Protein AF-A0A7C9M1C8-F1 (afdb_monomer_lite)

InterPro domains:
  IPR046225 Protein of unknown function DUF6258 [PF19772] (1-132)

Sequence (132 aa):
MNPIEFLKTVYVGDRGCKSVLIDGWNAEVKVQVTCISRVRSASWDYYSAEDLQDGFIVFTGVQSITLSPSGVIPNDSINEVRAESISDDQFLIVMSVDAVDAAGARTEVEIRIMAASMVLEDANIPGLRITQ

Structure (mmCIF, N/CA/C/O backbone):
data_AF-A0A7C9M1C8-F1
#
_entry.id   AF-A0A7C9M1C8-F1
#
loop_
_atom_site.group_PDB
_atom_site.id
_atom_site.type_symbol
_atom_site.label_atom_id
_atom_site.label_alt_id
_atom_site.label_comp_id
_atom_site.label_asym_id
_atom_site.label_entity_id
_atom_site.label_seq_id
_atom_site.pdbx_PDB_ins_code
_atom_site.Cartn_x
_atom_site.Cartn_y
_atom_site.Cartn_z
_atom_site.occupancy
_atom_site.B_iso_or_equiv
_atom_site.auth_seq_id
_atom_site.auth_comp_id
_atom_site.auth_asym_id
_atom_site.auth_atom_id
_atom_site.pdbx_PDB_model_num
ATOM 1 N N . MET A 1 1 ? -10.824 0.704 14.921 1.00 88.94 1 MET A N 1
ATOM 2 C CA . MET A 1 1 ? -9.796 1.746 14.764 1.00 88.94 1 MET A CA 1
ATOM 3 C C . MET A 1 1 ? -9.876 2.223 13.329 1.00 88.94 1 MET A C 1
ATOM 5 O O . MET A 1 1 ? -10.010 1.371 12.456 1.00 88.94 1 MET A O 1
ATOM 9 N N . ASN A 1 2 ? -9.904 3.532 13.085 1.00 94.56 2 ASN A N 1
ATOM 10 C CA . ASN A 1 2 ? -9.901 4.026 11.703 1.00 94.56 2 ASN A CA 1
ATOM 11 C C . ASN A 1 2 ? -8.482 3.914 11.093 1.00 94.56 2 ASN A C 1
ATOM 13 O O . ASN A 1 2 ? -7.522 3.716 11.842 1.00 94.56 2 ASN A O 1
ATOM 17 N N . PRO A 1 3 ? -8.306 4.032 9.764 1.00 96.38 3 PRO A N 1
ATOM 18 C CA . PRO A 1 3 ? -6.991 3.917 9.129 1.00 96.38 3 PRO A CA 1
ATOM 19 C 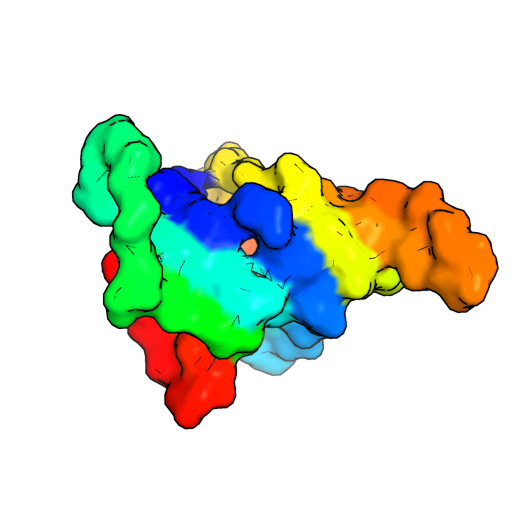C . PRO A 1 3 ? -5.923 4.871 9.682 1.00 96.38 3 PRO A C 1
ATOM 21 O O . PRO A 1 3 ? -4.768 4.478 9.807 1.00 96.38 3 PRO A O 1
ATOM 24 N N . ILE A 1 4 ? -6.297 6.096 10.068 1.00 96.25 4 ILE A N 1
ATOM 25 C CA . ILE A 1 4 ? -5.363 7.099 10.611 1.00 96.25 4 ILE A CA 1
ATOM 26 C C . ILE A 1 4 ? -4.806 6.643 11.962 1.00 96.25 4 ILE A C 1
ATOM 28 O O . ILE A 1 4 ? -3.609 6.744 12.223 1.00 96.25 4 ILE A O 1
ATOM 32 N N . GLU A 1 5 ? -5.671 6.149 12.841 1.00 95.06 5 GLU A N 1
ATOM 33 C CA . GLU A 1 5 ? -5.276 5.598 14.133 1.00 95.06 5 GLU A CA 1
ATOM 34 C C . GLU A 1 5 ? -4.493 4.292 13.964 1.00 95.06 5 GLU A C 1
ATOM 36 O O . GLU A 1 5 ? -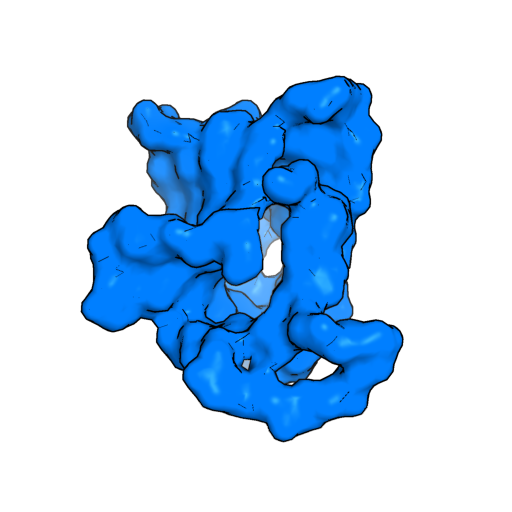3.475 4.102 14.627 1.00 95.06 5 GLU A O 1
ATOM 41 N N . PHE A 1 6 ? -4.928 3.423 13.047 1.00 95.75 6 PHE A N 1
ATOM 42 C CA . PHE A 1 6 ? -4.299 2.127 12.809 1.00 95.75 6 PHE A CA 1
ATOM 43 C C . PHE A 1 6 ? -2.878 2.282 12.282 1.00 95.75 6 PHE A C 1
ATOM 45 O O . PHE A 1 6 ? -1.966 1.614 12.768 1.00 95.75 6 PHE A O 1
ATOM 52 N N . LEU A 1 7 ? -2.657 3.226 11.369 1.00 95.31 7 LEU A N 1
ATOM 53 C CA . LEU A 1 7 ? -1.340 3.516 10.816 1.00 95.31 7 LEU A CA 1
ATOM 54 C C . LEU A 1 7 ? -0.311 3.899 11.894 1.00 95.31 7 LEU A C 1
ATOM 56 O O . LEU A 1 7 ? 0.852 3.535 11.770 1.00 95.31 7 LEU A O 1
ATOM 60 N N . LYS A 1 8 ? -0.723 4.533 13.002 1.00 93.62 8 LYS A N 1
ATOM 61 C CA . LYS A 1 8 ? 0.181 4.863 14.128 1.00 93.62 8 LYS A CA 1
ATOM 62 C C . LYS A 1 8 ? 0.743 3.631 14.841 1.00 93.62 8 LYS A C 1
ATOM 64 O O . LYS A 1 8 ? 1.726 3.743 15.563 1.00 93.62 8 LYS A O 1
ATOM 69 N N . THR A 1 9 ? 0.113 2.473 14.659 1.00 93.69 9 THR A N 1
ATOM 70 C CA . THR A 1 9 ? 0.535 1.192 15.248 1.00 93.69 9 THR A CA 1
ATOM 71 C C . THR A 1 9 ? 1.426 0.375 14.310 1.00 93.69 9 THR A C 1
ATOM 73 O O . THR A 1 9 ? 1.823 -0.741 14.646 1.00 93.69 9 THR A O 1
ATOM 76 N N . VAL A 1 10 ? 1.711 0.898 13.116 1.00 94.06 10 VAL A N 1
ATOM 77 C CA . VAL A 1 10 ? 2.408 0.201 12.037 1.00 94.06 10 VAL A CA 1
ATOM 78 C C . VAL A 1 10 ? 3.701 0.935 11.716 1.00 94.06 10 VAL A C 1
ATOM 80 O O . VAL A 1 10 ? 3.697 2.134 11.456 1.00 94.06 10 VAL A O 1
ATOM 83 N N . TYR A 1 11 ? 4.807 0.199 11.680 1.00 93.50 11 TYR A N 1
ATOM 84 C CA . TYR A 1 11 ? 6.076 0.699 11.176 1.00 93.50 11 TYR A CA 1
ATOM 85 C C . TYR A 1 11 ? 6.485 -0.056 9.913 1.00 93.50 11 TYR A C 1
ATOM 87 O O . TYR A 1 11 ? 6.615 -1.284 9.913 1.00 93.50 11 TYR A O 1
ATOM 95 N N . VAL A 1 12 ? 6.709 0.713 8.846 1.00 93.12 12 VAL A N 1
ATOM 96 C CA . VAL A 1 12 ? 7.204 0.241 7.544 1.00 93.12 12 VAL A CA 1
ATOM 97 C C . VAL A 1 12 ? 8.380 1.074 7.019 1.00 93.12 12 VAL A C 1
ATOM 99 O O . VAL A 1 12 ? 8.698 1.003 5.837 1.00 93.12 12 VAL A O 1
ATOM 102 N N . GLY A 1 13 ? 9.038 1.852 7.885 1.00 84.50 13 GLY A N 1
ATOM 103 C CA . GLY A 1 13 ? 10.268 2.558 7.516 1.00 84.50 13 GLY A CA 1
ATOM 104 C C . GLY A 1 13 ? 11.393 1.571 7.198 1.00 84.50 13 GLY A C 1
ATOM 105 O O . GLY A 1 13 ? 11.520 0.540 7.862 1.00 84.50 13 GLY A O 1
ATOM 106 N N . ASP A 1 14 ? 12.176 1.870 6.162 1.00 85.12 14 ASP A N 1
ATOM 107 C CA . ASP A 1 14 ? 13.242 1.002 5.638 1.00 85.12 14 ASP A CA 1
ATOM 108 C C . ASP A 1 14 ? 12.747 -0.394 5.195 1.00 85.12 14 ASP A C 1
ATOM 110 O O . ASP A 1 14 ? 13.484 -1.383 5.246 1.00 85.12 14 ASP A O 1
ATOM 114 N N . ARG A 1 15 ? 11.474 -0.506 4.782 1.00 95.88 15 ARG A N 1
ATOM 115 C CA . ARG A 1 15 ? 10.868 -1.751 4.276 1.00 95.88 15 ARG A CA 1
ATOM 116 C C . ARG A 1 15 ? 10.551 -1.639 2.791 1.00 95.88 15 ARG A C 1
ATOM 118 O O . ARG A 1 15 ? 10.277 -0.557 2.286 1.00 95.88 15 ARG A O 1
ATOM 125 N N . GLY A 1 16 ? 10.578 -2.772 2.095 1.00 97.50 16 GLY A N 1
ATOM 126 C CA . GLY A 1 16 ? 10.311 -2.844 0.659 1.00 97.50 16 GLY A CA 1
ATOM 127 C C . GLY A 1 16 ? 8.876 -3.269 0.366 1.00 97.50 16 GLY A C 1
ATOM 128 O O . GLY A 1 16 ? 8.322 -4.123 1.059 1.00 97.50 16 GLY A O 1
ATOM 129 N N . CYS A 1 17 ? 8.291 -2.712 -0.686 1.00 98.19 17 CYS A N 1
ATOM 130 C CA . CYS A 1 17 ? 7.054 -3.177 -1.293 1.00 98.19 17 CYS A CA 1
ATOM 131 C C . CYS A 1 17 ? 7.357 -4.331 -2.250 1.00 98.19 17 CYS A C 1
ATOM 133 O O . CYS A 1 17 ? 8.065 -4.164 -3.239 1.00 98.19 17 CYS A O 1
ATOM 135 N N . LYS A 1 18 ? 6.792 -5.508 -1.979 1.00 98.00 18 LYS A N 1
ATOM 136 C CA . LYS A 1 18 ? 6.981 -6.701 -2.816 1.00 98.00 18 LYS A CA 1
ATOM 137 C C . LYS A 1 18 ? 5.916 -6.835 -3.897 1.00 98.00 18 LYS A C 1
ATOM 139 O O . LYS A 1 18 ? 6.203 -7.333 -4.982 1.00 98.00 18 LYS A O 1
ATOM 144 N N . SER A 1 19 ? 4.676 -6.463 -3.588 1.00 97.62 19 SER A N 1
ATOM 145 C CA . SER A 1 19 ? 3.554 -6.596 -4.516 1.00 97.62 19 SER A CA 1
ATOM 146 C C . SER A 1 19 ? 2.370 -5.713 -4.127 1.00 97.62 19 SER A C 1
ATOM 148 O O . SER A 1 19 ? 2.192 -5.362 -2.961 1.00 97.62 19 SER A O 1
ATOM 150 N N . VAL A 1 20 ? 1.536 -5.398 -5.121 1.00 98.06 20 VAL A N 1
ATOM 151 C CA . VAL A 1 20 ? 0.218 -4.778 -4.948 1.00 98.06 20 VAL A CA 1
ATOM 152 C C . VAL A 1 20 ? -0.815 -5.705 -5.585 1.00 98.06 20 VAL A C 1
ATOM 154 O O . VAL A 1 20 ? -0.759 -5.968 -6.785 1.00 98.06 20 VAL A O 1
ATOM 157 N N . LEU A 1 21 ? -1.745 -6.221 -4.787 1.00 97.75 21 LEU A N 1
ATOM 158 C CA . LEU A 1 21 ? -2.819 -7.112 -5.222 1.00 97.75 21 LEU A CA 1
ATOM 159 C C . LEU A 1 21 ? -4.131 -6.332 -5.244 1.00 97.75 21 LEU A C 1
ATOM 161 O O . LEU A 1 21 ? -4.475 -5.701 -4.248 1.00 97.75 21 LEU A O 1
ATOM 165 N N . ILE A 1 22 ? -4.857 -6.382 -6.360 1.00 98.19 22 ILE A N 1
ATOM 166 C CA . ILE A 1 22 ? -6.128 -5.672 -6.543 1.00 98.19 22 ILE A CA 1
ATOM 167 C C . ILE A 1 22 ? -7.226 -6.707 -6.776 1.00 98.19 22 ILE A C 1
ATOM 169 O O . ILE A 1 22 ? -7.207 -7.421 -7.779 1.00 98.19 22 ILE A O 1
ATOM 173 N N . ASP A 1 23 ? -8.190 -6.762 -5.864 1.00 97.94 23 ASP A N 1
ATOM 174 C CA . ASP A 1 23 ? -9.353 -7.637 -5.935 1.00 97.94 23 ASP A CA 1
ATOM 175 C C . ASP A 1 23 ? -10.630 -6.797 -6.060 1.00 97.94 23 ASP A C 1
ATOM 177 O O . ASP A 1 23 ? -11.161 -6.253 -5.090 1.00 97.94 23 ASP A O 1
ATOM 181 N N . GLY A 1 24 ? -11.129 -6.692 -7.292 1.00 97.75 24 GLY A N 1
ATOM 182 C CA . GLY A 1 24 ? -12.343 -5.937 -7.594 1.00 97.75 24 GLY A CA 1
ATOM 183 C C . GLY A 1 24 ? -13.640 -6.611 -7.135 1.00 97.75 24 GLY A C 1
ATOM 184 O O . GLY A 1 24 ? -14.639 -5.917 -6.979 1.00 97.75 24 GLY A O 1
ATOM 185 N N . TRP A 1 25 ? -13.648 -7.929 -6.904 1.00 97.88 25 TRP A N 1
ATOM 186 C CA . TRP A 1 25 ? -14.846 -8.632 -6.425 1.00 97.88 25 TRP A CA 1
ATOM 187 C C . TRP A 1 25 ? -15.067 -8.395 -4.937 1.00 97.88 25 TRP A C 1
ATOM 189 O O . TRP A 1 25 ? -16.204 -8.217 -4.504 1.00 97.88 25 TRP A O 1
ATOM 199 N N . ASN A 1 26 ? -13.978 -8.350 -4.172 1.00 97.62 26 ASN A N 1
ATOM 200 C CA . ASN A 1 26 ? -14.017 -8.112 -2.731 1.00 97.62 26 ASN A CA 1
ATOM 201 C C . ASN A 1 26 ? -13.787 -6.640 -2.346 1.00 97.62 26 ASN A C 1
ATOM 203 O O . ASN A 1 26 ? -13.788 -6.319 -1.158 1.00 97.62 26 ASN A O 1
ATOM 207 N N . ALA A 1 27 ? -13.613 -5.747 -3.330 1.00 98.19 27 ALA A N 1
ATOM 208 C CA . ALA A 1 27 ? -13.268 -4.339 -3.120 1.00 98.19 27 ALA A CA 1
ATOM 209 C C . ALA A 1 27 ? -12.062 -4.187 -2.173 1.00 98.19 27 ALA A C 1
ATOM 211 O O . ALA A 1 27 ? -12.116 -3.473 -1.165 1.00 98.19 27 ALA A O 1
ATOM 212 N N . GLU A 1 28 ? -10.983 -4.905 -2.484 1.00 98.38 28 GLU A N 1
ATOM 213 C CA . GLU A 1 28 ? -9.812 -5.048 -1.626 1.00 98.38 28 GLU A CA 1
ATOM 214 C C . GLU A 1 28 ? -8.521 -4.742 -2.390 1.00 98.38 28 GLU A C 1
ATOM 216 O O . GLU A 1 28 ? -8.342 -5.127 -3.546 1.00 98.38 28 GLU A O 1
ATOM 221 N N . VAL A 1 29 ? -7.601 -4.052 -1.721 1.00 98.62 29 VAL A N 1
ATOM 222 C CA . VAL A 1 29 ? -6.221 -3.885 -2.177 1.00 98.62 29 VAL A CA 1
ATOM 223 C C . VAL A 1 29 ? -5.299 -4.371 -1.074 1.00 98.62 29 VAL A C 1
ATOM 225 O O . VAL A 1 29 ? -5.445 -3.958 0.075 1.00 98.62 29 VAL A O 1
ATOM 228 N N . LYS A 1 30 ? -4.321 -5.210 -1.417 1.00 98.31 30 LYS A N 1
ATOM 229 C CA . LYS A 1 30 ? -3.248 -5.606 -0.500 1.00 98.31 30 LYS A CA 1
ATOM 230 C C . LYS A 1 30 ? -1.913 -5.082 -0.995 1.00 98.31 30 LYS A C 1
ATOM 232 O O . LYS A 1 30 ? -1.590 -5.259 -2.165 1.00 98.31 30 LYS A O 1
ATOM 237 N N . VAL A 1 31 ? -1.118 -4.507 -0.103 1.00 98.31 31 VAL A N 1
ATOM 238 C CA . VAL A 1 31 ? 0.288 -4.184 -0.362 1.00 98.31 31 VAL A CA 1
ATOM 239 C C . VAL A 1 31 ? 1.145 -5.101 0.490 1.00 98.31 31 VAL A C 1
ATOM 241 O O . VAL A 1 31 ? 1.044 -5.082 1.717 1.00 98.31 31 VAL A O 1
ATOM 244 N N . GLN A 1 32 ? 1.958 -5.928 -0.157 1.00 98.25 32 GLN A N 1
ATOM 245 C CA . GLN A 1 32 ? 2.882 -6.815 0.532 1.00 98.25 32 GLN A CA 1
ATOM 246 C C . GLN A 1 32 ? 4.166 -6.073 0.873 1.00 98.25 32 GLN A C 1
ATOM 248 O O . GLN A 1 32 ? 4.778 -5.453 0.002 1.00 98.25 32 GLN A O 1
ATOM 253 N N . VAL A 1 33 ? 4.601 -6.190 2.119 1.00 98.31 33 VAL A N 1
ATOM 254 C CA . VAL A 1 33 ? 5.779 -5.508 2.648 1.00 98.31 33 VAL A CA 1
ATOM 255 C C . VAL A 1 33 ? 6.785 -6.549 3.123 1.00 98.31 33 VAL A C 1
ATOM 257 O O . VAL A 1 33 ? 6.392 -7.561 3.692 1.00 98.31 33 VAL A O 1
ATOM 260 N N . THR A 1 34 ? 8.083 -6.314 2.915 1.00 98.00 34 THR A N 1
ATOM 261 C CA . THR A 1 34 ? 9.144 -7.252 3.335 1.00 98.00 34 THR A CA 1
ATOM 262 C C . THR A 1 34 ? 9.066 -7.610 4.818 1.00 98.00 34 THR A C 1
ATOM 264 O O . THR A 1 34 ? 9.238 -8.766 5.186 1.00 98.00 34 THR A O 1
ATOM 267 N N . CYS A 1 35 ? 8.761 -6.636 5.675 1.00 96.62 35 CYS A N 1
ATOM 268 C CA . CYS A 1 35 ? 8.391 -6.872 7.063 1.00 96.62 35 CYS A CA 1
ATOM 269 C C . CYS A 1 35 ? 7.522 -5.717 7.564 1.00 96.62 35 CYS A C 1
ATOM 271 O O . CYS A 1 35 ? 7.841 -4.558 7.302 1.00 96.62 35 CYS A O 1
ATOM 273 N N . ILE A 1 36 ? 6.475 -6.008 8.329 1.00 96.50 36 ILE A N 1
ATOM 274 C CA . ILE A 1 36 ? 5.658 -5.003 9.016 1.00 96.50 36 ILE A CA 1
ATOM 275 C C . ILE A 1 36 ? 5.895 -5.137 10.515 1.00 96.50 36 ILE A C 1
ATOM 277 O O . ILE A 1 36 ? 5.618 -6.191 11.077 1.00 96.50 36 ILE A O 1
ATOM 281 N N . SER A 1 37 ? 6.377 -4.077 11.163 1.00 94.69 37 SER A N 1
ATOM 282 C CA . SER A 1 37 ? 6.593 -4.071 12.616 1.00 94.69 37 SER A CA 1
ATOM 283 C C . SER A 1 37 ? 5.442 -3.378 13.344 1.00 94.69 37 SER A C 1
ATOM 285 O O . SER A 1 37 ? 4.828 -2.444 12.815 1.00 94.69 37 SER A O 1
ATOM 287 N N . ARG A 1 38 ? 5.143 -3.824 14.570 1.00 92.44 38 ARG A N 1
ATOM 288 C CA . ARG A 1 38 ? 4.092 -3.237 15.417 1.00 92.44 38 ARG A CA 1
ATOM 289 C C . ARG A 1 38 ? 4.681 -2.229 16.393 1.00 92.44 38 ARG A C 1
ATOM 291 O O . ARG A 1 38 ? 5.643 -2.519 17.093 1.00 92.44 38 ARG A O 1
ATOM 298 N N . VAL A 1 39 ? 4.051 -1.061 16.475 1.00 90.38 39 VAL A N 1
ATOM 299 C CA . VAL A 1 39 ? 4.384 -0.014 17.447 1.00 90.38 39 VAL A CA 1
ATOM 300 C C . VAL A 1 39 ? 3.330 -0.039 18.548 1.00 90.38 39 VAL A C 1
ATOM 302 O O . VAL A 1 39 ? 2.171 0.312 18.319 1.00 90.38 39 VAL A O 1
ATOM 305 N N . ARG A 1 40 ? 3.719 -0.507 19.739 1.00 85.75 4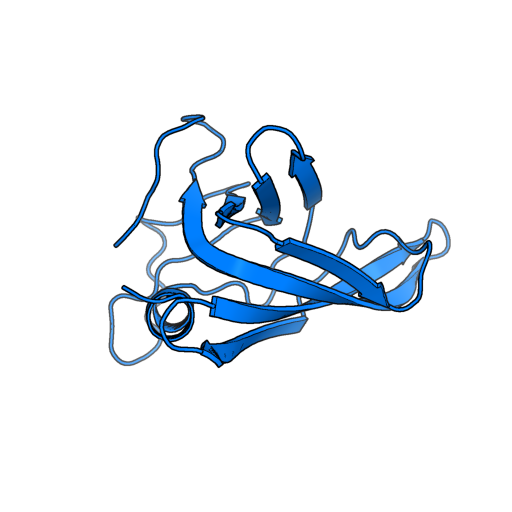0 ARG A N 1
ATOM 306 C CA . ARG A 1 40 ? 2.833 -0.641 20.914 1.00 85.75 40 ARG A CA 1
ATOM 307 C C . ARG A 1 40 ? 3.094 0.411 21.993 1.00 85.75 40 ARG A C 1
ATOM 309 O O . ARG A 1 40 ? 2.278 0.593 22.893 1.00 85.75 40 ARG A O 1
ATOM 316 N N . SER A 1 41 ? 4.222 1.097 21.901 1.00 82.38 41 SER A N 1
ATOM 317 C CA . SER A 1 41 ? 4.728 2.062 22.869 1.00 82.38 41 SER A CA 1
ATOM 318 C C . SER A 1 41 ? 4.572 3.500 22.354 1.00 82.38 41 SER A C 1
ATOM 320 O O . SER A 1 41 ? 4.341 3.748 21.171 1.00 82.38 41 SER A O 1
ATOM 322 N N . ALA A 1 42 ? 4.696 4.482 23.253 1.00 78.69 42 ALA A N 1
ATOM 323 C CA . ALA A 1 42 ? 4.644 5.903 22.885 1.00 78.69 42 ALA A CA 1
ATOM 324 C C . ALA A 1 42 ? 5.900 6.384 22.127 1.00 78.69 42 ALA A C 1
ATOM 326 O O . ALA A 1 42 ? 5.895 7.462 21.535 1.00 78.69 42 ALA A O 1
ATOM 327 N N . SER A 1 43 ? 6.981 5.608 22.170 1.00 76.94 43 SER A N 1
ATOM 328 C CA . SER A 1 43 ? 8.281 5.905 21.571 1.00 76.94 43 SER A CA 1
ATOM 329 C C . SER A 1 43 ? 8.846 4.627 20.986 1.00 76.94 43 SER A C 1
ATOM 331 O O . SER A 1 43 ? 8.818 3.625 21.686 1.00 76.94 43 SER A O 1
ATOM 333 N N . TRP A 1 44 ? 9.422 4.677 19.785 1.00 76.25 44 TRP A N 1
ATOM 334 C CA . TRP A 1 44 ? 9.986 3.497 19.129 1.00 76.25 44 TRP A CA 1
ATOM 335 C C . TRP A 1 44 ? 10.865 2.655 20.068 1.00 76.25 44 TRP A C 1
ATOM 337 O O . TRP A 1 44 ? 11.948 3.078 20.481 1.00 76.25 44 TRP A O 1
ATOM 347 N N . ASP A 1 45 ? 10.385 1.457 20.382 1.00 77.75 45 ASP A N 1
ATOM 348 C CA . ASP A 1 45 ? 11.119 0.382 21.020 1.00 77.75 45 ASP A CA 1
ATOM 349 C C . ASP A 1 45 ? 11.275 -0.738 19.993 1.00 77.75 45 ASP A C 1
ATOM 351 O O . ASP A 1 45 ? 10.315 -1.160 19.357 1.00 77.75 45 ASP A O 1
ATOM 355 N N . TYR A 1 46 ? 12.506 -1.191 19.760 1.00 77.19 46 TYR A N 1
ATOM 356 C CA . TYR A 1 46 ? 12.769 -2.266 18.806 1.00 77.19 46 TYR A CA 1
ATOM 357 C C . TYR A 1 46 ? 12.141 -3.577 19.322 1.00 77.19 46 TYR A C 1
ATOM 359 O O . TYR A 1 46 ? 12.774 -4.333 20.060 1.00 77.19 46 TYR A O 1
ATOM 367 N N . TYR A 1 47 ? 10.875 -3.812 18.973 1.00 82.38 47 TYR A N 1
ATOM 368 C CA . TYR A 1 47 ? 10.060 -4.943 19.405 1.00 82.38 47 TYR A CA 1
ATOM 369 C C . TYR A 1 47 ? 9.628 -5.777 18.196 1.00 82.38 47 TYR A C 1
ATOM 371 O O . TYR A 1 47 ? 8.701 -5.426 17.474 1.00 82.38 47 TYR A O 1
ATOM 379 N N . SER A 1 48 ? 10.315 -6.899 17.983 1.00 87.88 48 SER A N 1
ATOM 380 C CA . SER A 1 48 ? 10.157 -7.734 16.786 1.00 87.88 48 SER A CA 1
ATOM 381 C C . SER A 1 48 ? 9.266 -8.964 16.975 1.00 87.88 48 SER A C 1
ATOM 383 O O . SER A 1 48 ? 9.071 -9.732 16.038 1.00 87.88 48 SER A O 1
ATOM 385 N N . ALA A 1 49 ? 8.722 -9.203 18.174 1.00 89.00 49 ALA A N 1
ATOM 386 C CA . ALA A 1 49 ? 7.928 -10.411 18.429 1.00 89.00 49 ALA A CA 1
ATOM 387 C C . ALA A 1 49 ? 6.577 -10.419 17.688 1.00 89.00 49 ALA A C 1
ATOM 389 O O . ALA A 1 49 ? 6.000 -11.485 17.492 1.00 89.00 49 ALA A O 1
ATOM 390 N N . GLU A 1 50 ? 6.092 -9.246 17.271 1.00 90.25 50 GLU A N 1
ATOM 391 C CA . GLU A 1 50 ? 4.893 -9.078 16.440 1.00 90.25 50 GLU A CA 1
ATOM 392 C C . GLU A 1 50 ? 5.230 -8.726 14.973 1.00 90.25 50 GLU A C 1
ATOM 394 O O . GLU A 1 50 ? 4.354 -8.280 14.231 1.00 90.25 50 GLU A O 1
ATOM 399 N N . ASP A 1 51 ? 6.487 -8.884 14.544 1.00 94.50 51 ASP A N 1
ATOM 400 C CA . ASP A 1 51 ? 6.875 -8.624 13.155 1.00 94.50 51 ASP A CA 1
ATOM 401 C C . ASP A 1 51 ? 6.172 -9.591 12.193 1.00 94.50 51 ASP A C 1
ATOM 403 O O . ASP A 1 51 ? 6.250 -10.813 12.335 1.00 94.50 51 ASP A O 1
ATOM 407 N N . LEU A 1 52 ? 5.550 -9.039 11.152 1.00 95.75 52 LEU A N 1
ATOM 408 C CA . LEU A 1 52 ? 4.954 -9.800 10.057 1.00 95.75 52 LEU A CA 1
ATOM 409 C C . LEU A 1 52 ? 5.914 -9.803 8.870 1.00 95.75 52 LEU A C 1
ATOM 411 O O . LEU A 1 52 ? 5.908 -8.881 8.049 1.00 95.75 52 LEU A O 1
ATOM 415 N N . GLN A 1 53 ? 6.749 -10.837 8.786 1.00 96.06 53 GLN A N 1
ATOM 416 C CA . GLN A 1 53 ? 7.600 -11.069 7.618 1.00 96.06 53 GLN A CA 1
ATOM 417 C C . GLN A 1 53 ? 6.728 -11.337 6.393 1.00 96.06 53 GLN A C 1
ATOM 419 O O . GLN A 1 53 ? 5.795 -12.138 6.459 1.00 96.06 53 GLN A O 1
ATOM 424 N N . ASP A 1 54 ? 7.026 -10.657 5.287 1.00 97.00 54 ASP A N 1
ATOM 425 C CA . ASP A 1 54 ? 6.247 -10.725 4.048 1.00 97.00 54 ASP A CA 1
ATOM 426 C C . ASP A 1 54 ? 4.746 -10.417 4.215 1.00 97.00 54 ASP A C 1
ATOM 428 O O . ASP A 1 54 ? 3.937 -10.813 3.372 1.00 97.00 54 ASP A O 1
ATOM 432 N N . GLY A 1 55 ? 4.376 -9.714 5.292 1.00 97.50 55 GLY A N 1
ATOM 433 C CA . GLY A 1 55 ? 2.996 -9.404 5.646 1.00 97.50 55 GLY A CA 1
ATOM 434 C C . GLY A 1 55 ? 2.316 -8.446 4.672 1.00 97.50 55 GLY A C 1
ATOM 435 O O . GLY A 1 55 ? 2.956 -7.746 3.882 1.00 97.50 55 GLY A O 1
ATOM 436 N N . PHE A 1 56 ? 0.990 -8.385 4.756 1.00 98.38 56 PHE A N 1
ATOM 437 C CA . PHE A 1 56 ? 0.179 -7.489 3.942 1.00 98.38 56 PHE A CA 1
ATOM 438 C C . PHE A 1 56 ? -0.411 -6.357 4.776 1.00 98.38 56 PHE A C 1
ATOM 440 O O . PHE A 1 56 ? -0.988 -6.590 5.838 1.00 98.38 56 PHE A O 1
ATOM 447 N N . ILE A 1 57 ? -0.348 -5.141 4.237 1.00 98.12 57 ILE A N 1
ATOM 448 C CA . ILE A 1 57 ? -1.289 -4.075 4.575 1.00 98.12 57 ILE A CA 1
ATOM 449 C C . ILE A 1 57 ? -2.502 -4.257 3.673 1.00 98.12 57 ILE A C 1
ATOM 451 O O . ILE A 1 57 ? -2.367 -4.301 2.450 1.00 98.12 57 ILE A O 1
ATOM 455 N N . VAL A 1 58 ? -3.681 -4.376 4.267 1.00 98.31 58 VAL A N 1
ATOM 456 C CA . VAL A 1 58 ? -4.913 -4.706 3.553 1.00 98.31 58 VAL A CA 1
ATOM 457 C C . VAL A 1 58 ? -5.903 -3.568 3.713 1.00 98.31 58 VAL A C 1
ATOM 459 O O . VAL A 1 58 ? -6.266 -3.197 4.828 1.00 98.31 58 VAL A O 1
ATOM 462 N N . PHE A 1 59 ? -6.355 -3.042 2.582 1.00 98.31 59 PHE A N 1
ATOM 463 C CA . PHE A 1 59 ? -7.373 -2.011 2.482 1.00 98.31 59 PHE A CA 1
ATOM 464 C C . PHE A 1 59 ? -8.676 -2.636 1.995 1.00 98.31 59 PHE A C 1
ATOM 466 O O . PHE A 1 59 ? -8.681 -3.302 0.962 1.00 98.31 59 PHE A O 1
ATOM 473 N N . THR A 1 60 ? -9.779 -2.408 2.709 1.00 97.88 60 THR A N 1
ATOM 474 C CA . THR A 1 60 ? -11.099 -2.965 2.358 1.00 97.88 60 THR A CA 1
ATOM 475 C C . THR A 1 60 ? -12.121 -1.865 2.104 1.00 97.88 60 THR A C 1
ATOM 477 O O . THR A 1 60 ? -11.990 -0.740 2.598 1.00 97.88 60 THR A O 1
ATOM 480 N N . GLY A 1 61 ? -13.171 -2.192 1.345 1.00 97.94 61 GLY A N 1
ATOM 481 C CA . GLY A 1 61 ? -14.128 -1.183 0.886 1.00 97.94 61 GLY A CA 1
ATOM 482 C C . GLY A 1 61 ? -13.458 -0.180 -0.053 1.00 97.94 61 GLY A C 1
ATOM 483 O O . GLY A 1 61 ? -13.736 1.017 0.011 1.00 97.94 61 GLY A O 1
ATOM 484 N N . VAL A 1 62 ? -12.515 -0.661 -0.867 1.00 98.50 62 VAL A N 1
ATOM 485 C CA . VAL A 1 62 ? -11.761 0.153 -1.817 1.00 98.50 62 VAL A CA 1
ATOM 486 C C . VAL A 1 62 ? -12.694 0.618 -2.928 1.00 98.50 62 VAL A C 1
ATOM 488 O O . VAL A 1 62 ? -13.311 -0.191 -3.616 1.00 98.50 62 VAL A O 1
ATOM 491 N N . GLN A 1 63 ? -12.771 1.932 -3.119 1.00 97.94 63 GLN A N 1
ATOM 492 C CA . GLN A 1 63 ? -13.533 2.549 -4.207 1.00 97.94 63 GLN A CA 1
ATOM 493 C C . GLN A 1 63 ? -12.649 2.897 -5.403 1.00 97.94 63 GLN A C 1
ATOM 495 O O . GLN A 1 63 ? -13.099 2.849 -6.546 1.00 97.94 63 GLN A O 1
ATOM 500 N N . SER A 1 64 ? -11.385 3.241 -5.155 1.00 98.12 64 SER A N 1
ATOM 501 C CA . SER A 1 64 ? -10.429 3.538 -6.216 1.00 98.12 64 SER A CA 1
ATOM 502 C C . SER A 1 64 ? -8.996 3.321 -5.761 1.00 98.12 64 SER A C 1
ATOM 504 O O . SER A 1 64 ? -8.658 3.575 -4.604 1.00 98.12 64 SER A O 1
ATOM 506 N N . ILE A 1 65 ? -8.146 2.949 -6.713 1.00 98.44 65 ILE A N 1
ATOM 507 C CA . ILE A 1 65 ? -6.693 2.955 -6.585 1.00 98.44 65 ILE A CA 1
ATOM 508 C C . ILE A 1 65 ? -6.087 3.655 -7.804 1.00 98.44 65 ILE A C 1
ATOM 510 O O . ILE A 1 65 ? -6.516 3.416 -8.933 1.00 98.44 65 ILE A O 1
ATOM 514 N N . THR A 1 66 ? -5.090 4.511 -7.588 1.00 98.25 66 THR A N 1
ATOM 515 C CA . THR A 1 66 ? -4.303 5.129 -8.663 1.00 98.25 66 THR A CA 1
ATOM 516 C C . THR A 1 66 ? -2.817 5.034 -8.359 1.00 98.25 66 THR A C 1
ATOM 518 O O . THR A 1 66 ? -2.419 5.216 -7.211 1.00 98.25 66 THR A O 1
ATOM 521 N N . LEU A 1 67 ? -2.010 4.808 -9.394 1.00 98.25 67 LEU A N 1
ATOM 522 C CA . LEU A 1 67 ? -0.553 4.864 -9.330 1.00 98.25 67 LEU A CA 1
ATOM 523 C C . LEU A 1 67 ? -0.078 6.057 -10.163 1.00 98.25 67 LEU A C 1
ATOM 525 O O . LEU A 1 67 ? -0.489 6.201 -11.318 1.00 98.25 67 LEU A O 1
ATOM 529 N N . SER A 1 68 ? 0.766 6.903 -9.577 1.00 97.69 68 SER A N 1
ATOM 530 C CA . SER A 1 68 ? 1.341 8.075 -10.241 1.00 97.69 68 SER A CA 1
ATOM 531 C C . SER A 1 68 ? 2.865 8.091 -10.076 1.00 97.69 68 SER A C 1
ATOM 533 O O . SER A 1 68 ? 3.319 8.171 -8.939 1.00 97.69 68 SER A O 1
ATOM 535 N N . PRO A 1 69 ? 3.663 8.062 -11.160 1.00 97.81 69 PRO A N 1
ATOM 536 C CA . PRO A 1 69 ? 3.242 8.043 -12.562 1.00 97.81 69 PRO A CA 1
ATOM 537 C C . PRO A 1 69 ? 2.541 6.736 -12.963 1.00 97.81 69 PRO A C 1
ATOM 539 O O . PRO A 1 69 ? 2.806 5.664 -12.423 1.00 97.81 69 PRO A O 1
ATOM 542 N N . SER A 1 70 ? 1.638 6.822 -13.942 1.00 96.00 70 SER A N 1
ATOM 543 C CA . SER A 1 70 ? 0.902 5.657 -14.439 1.00 96.00 70 SER A CA 1
ATOM 544 C C . SER A 1 70 ? 1.814 4.695 -15.202 1.00 96.00 70 SER A C 1
ATOM 546 O O . SER A 1 70 ? 2.632 5.131 -16.011 1.00 96.00 70 SER A O 1
ATOM 548 N N . GLY A 1 71 ? 1.604 3.391 -15.023 1.00 93.75 71 GLY A N 1
ATOM 549 C CA . GLY A 1 71 ? 2.320 2.336 -15.751 1.00 93.75 71 GLY A CA 1
ATOM 550 C C . GLY A 1 71 ? 3.615 1.868 -15.086 1.00 93.75 71 GLY A C 1
ATOM 551 O O . GLY A 1 71 ? 4.159 0.846 -15.496 1.00 93.75 71 GLY A O 1
ATOM 552 N N . VAL A 1 72 ? 4.077 2.560 -14.042 1.00 95.75 72 VAL A N 1
ATOM 553 C CA . VAL A 1 72 ? 5.221 2.135 -13.228 1.00 95.75 72 VAL A CA 1
ATOM 554 C C . VAL A 1 72 ? 4.718 1.282 -12.065 1.00 95.75 72 VAL A C 1
ATOM 556 O O . VAL A 1 72 ? 3.787 1.673 -11.361 1.00 95.75 72 VAL A O 1
ATOM 559 N N . ILE A 1 73 ? 5.319 0.104 -11.879 1.00 95.62 73 ILE A N 1
ATOM 560 C CA . ILE A 1 73 ? 4.958 -0.827 -10.807 1.00 95.62 73 ILE A CA 1
ATOM 561 C C . ILE A 1 73 ? 5.965 -0.678 -9.658 1.00 95.62 73 ILE A C 1
ATOM 563 O O . ILE A 1 73 ? 7.143 -0.965 -9.875 1.00 95.62 73 ILE A O 1
ATOM 567 N N . PRO A 1 74 ? 5.536 -0.247 -8.458 1.00 97.31 74 PRO A N 1
ATOM 568 C CA . PRO A 1 74 ? 6.409 -0.153 -7.293 1.00 97.31 74 PRO A CA 1
ATOM 569 C C . PRO A 1 74 ? 6.875 -1.542 -6.850 1.00 97.31 74 PRO A C 1
ATOM 571 O O . PRO A 1 74 ? 6.078 -2.482 -6.782 1.00 97.31 74 PRO A O 1
ATOM 574 N N . ASN A 1 75 ? 8.167 -1.668 -6.563 1.00 97.69 75 ASN A N 1
ATOM 575 C CA . ASN A 1 75 ? 8.824 -2.943 -6.257 1.00 97.69 75 ASN A CA 1
ATOM 576 C C . ASN A 1 75 ? 10.013 -2.801 -5.285 1.00 97.69 75 ASN A C 1
ATOM 578 O O . ASN A 1 75 ? 10.803 -3.736 -5.155 1.00 97.69 75 ASN A O 1
ATOM 582 N N . ASP A 1 76 ? 10.157 -1.643 -4.639 1.00 97.81 76 ASP A N 1
ATOM 583 C CA . ASP A 1 76 ? 11.287 -1.322 -3.770 1.00 97.81 76 ASP A CA 1
ATOM 584 C C . ASP A 1 76 ? 10.803 -0.516 -2.543 1.00 97.81 76 ASP A C 1
ATOM 586 O O . ASP A 1 76 ? 9.702 -0.733 -2.032 1.00 97.81 76 ASP A O 1
ATOM 590 N N . SER A 1 77 ? 11.645 0.364 -2.018 1.00 97.94 77 SER A N 1
ATOM 591 C CA . SER A 1 77 ? 11.547 1.021 -0.721 1.00 97.94 77 SER A CA 1
ATOM 592 C C . SER A 1 77 ? 10.250 1.809 -0.533 1.00 97.94 77 SER A C 1
ATOM 594 O O . SER A 1 77 ? 9.828 2.573 -1.399 1.00 97.94 77 SER A O 1
ATOM 596 N N . ILE A 1 78 ? 9.615 1.634 0.625 1.00 98.12 78 ILE A N 1
ATOM 597 C CA . ILE A 1 78 ? 8.467 2.424 1.072 1.00 98.12 78 ILE A CA 1
ATOM 598 C C . ILE A 1 78 ? 9.011 3.649 1.807 1.00 98.12 78 ILE A C 1
ATOM 600 O O . ILE A 1 78 ? 9.542 3.537 2.912 1.00 98.12 78 ILE A O 1
ATOM 604 N N . ASN A 1 79 ? 8.862 4.820 1.197 1.00 97.19 79 ASN A N 1
ATOM 605 C CA . ASN A 1 79 ? 9.405 6.075 1.717 1.00 97.1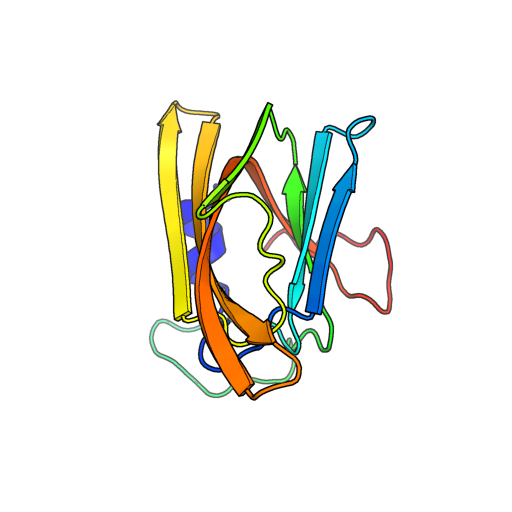9 79 ASN A CA 1
ATOM 606 C C . ASN A 1 79 ? 8.432 6.757 2.681 1.00 97.19 79 ASN A C 1
ATOM 608 O O . ASN A 1 79 ? 8.843 7.439 3.618 1.00 97.19 79 ASN A O 1
ATOM 612 N N . GLU A 1 80 ? 7.130 6.582 2.452 1.00 96.50 80 GLU A N 1
ATOM 613 C CA . GLU A 1 80 ? 6.090 7.232 3.238 1.00 96.50 80 GLU A CA 1
ATOM 614 C C . GLU A 1 80 ? 4.781 6.443 3.169 1.00 96.50 80 GLU A C 1
ATOM 616 O O . GLU A 1 80 ? 4.417 5.910 2.119 1.00 96.50 80 GLU A O 1
ATOM 621 N N . VAL A 1 81 ? 4.039 6.432 4.276 1.00 97.25 81 VAL A 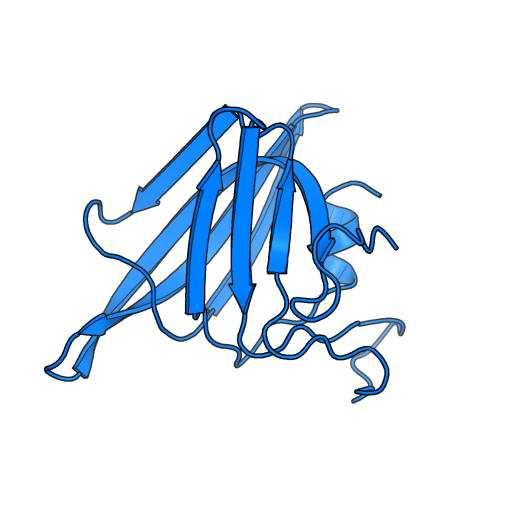N 1
ATOM 622 C CA . VAL A 1 81 ? 2.623 6.065 4.301 1.00 97.25 81 VAL A CA 1
ATOM 623 C C . VAL A 1 81 ? 1.886 7.112 5.120 1.00 97.25 81 VAL A C 1
ATOM 625 O O . VAL A 1 81 ? 2.263 7.389 6.259 1.00 97.25 81 VAL A O 1
ATOM 628 N N . ARG A 1 82 ? 0.820 7.677 4.558 1.00 97.44 82 ARG A N 1
ATOM 629 C CA . ARG A 1 82 ? -0.075 8.612 5.245 1.00 97.44 82 ARG A CA 1
ATOM 630 C C . ARG A 1 82 ? -1.531 8.271 4.965 1.00 97.44 82 ARG A C 1
ATOM 632 O O . ARG A 1 82 ? -1.853 7.634 3.963 1.00 97.44 82 ARG A O 1
ATOM 639 N N . ALA A 1 83 ? -2.408 8.706 5.859 1.00 97.38 83 ALA A N 1
ATOM 640 C CA . ALA A 1 83 ? -3.846 8.552 5.717 1.00 97.38 83 ALA A CA 1
ATOM 641 C C . ALA A 1 83 ? -4.549 9.863 6.076 1.00 97.38 83 ALA A C 1
ATOM 643 O O . ALA A 1 83 ? -4.207 10.511 7.066 1.00 97.38 83 ALA A O 1
ATOM 644 N N . GLU A 1 84 ? -5.552 10.222 5.285 1.00 97.50 84 GLU A N 1
ATOM 645 C CA . GLU A 1 84 ? -6.374 11.419 5.446 1.00 97.50 84 GLU A CA 1
ATOM 646 C C . GLU A 1 84 ? -7.853 11.014 5.435 1.00 97.50 84 GLU A C 1
ATOM 648 O O . GLU A 1 84 ? -8.252 10.114 4.694 1.00 97.50 84 GLU A O 1
ATOM 653 N N . SER A 1 85 ? -8.682 11.652 6.264 1.00 97.19 85 SER A N 1
ATOM 654 C CA . SER A 1 85 ? -10.133 11.437 6.232 1.00 97.19 85 SER A CA 1
ATOM 655 C C . SER A 1 85 ? -10.738 12.291 5.121 1.00 97.19 85 SER A C 1
ATOM 657 O O . SER A 1 85 ? -10.468 13.487 5.031 1.00 97.19 85 SER A O 1
ATOM 659 N N . ILE A 1 86 ? -11.549 11.659 4.275 1.00 96.88 86 ILE A N 1
ATOM 660 C CA . ILE A 1 86 ? -12.358 12.319 3.244 1.00 96.88 86 ILE A CA 1
ATOM 661 C C . ILE A 1 86 ? -13.793 12.509 3.752 1.00 96.88 86 ILE A C 1
ATOM 663 O O . ILE A 1 86 ? -14.432 13.519 3.465 1.00 96.88 86 ILE A O 1
ATOM 667 N N . SER A 1 87 ? -14.286 11.540 4.525 1.00 93.69 87 SER A N 1
ATOM 668 C CA . SER A 1 87 ? -15.540 11.590 5.282 1.00 93.69 87 SER A CA 1
ATOM 669 C C . SER A 1 87 ? -15.459 10.640 6.487 1.00 93.69 87 SER A C 1
ATOM 671 O O . SER A 1 87 ? -14.412 10.025 6.712 1.00 93.69 87 SER A O 1
ATOM 673 N N . ASP A 1 88 ? -16.553 10.500 7.241 1.00 89.19 88 ASP A N 1
ATOM 674 C CA . ASP A 1 88 ? -16.611 9.661 8.447 1.00 89.19 88 ASP A CA 1
ATOM 675 C C . ASP A 1 88 ? -16.223 8.191 8.181 1.00 89.19 88 ASP A C 1
ATOM 677 O O . ASP A 1 88 ? -15.519 7.586 8.990 1.00 89.19 88 ASP A O 1
ATOM 681 N N . ASP A 1 89 ? -16.597 7.651 7.015 1.00 93.88 89 ASP A N 1
ATOM 682 C CA . ASP A 1 89 ? -16.399 6.239 6.647 1.00 93.88 89 ASP A CA 1
ATOM 683 C C . ASP A 1 89 ? -15.405 6.039 5.488 1.00 93.88 89 ASP A C 1
ATOM 685 O O . ASP A 1 89 ? -15.289 4.940 4.939 1.00 93.88 89 ASP A O 1
ATOM 689 N N . GLN A 1 90 ? -14.698 7.095 5.071 1.00 96.62 90 GLN A N 1
ATOM 690 C CA . GLN A 1 90 ? -13.825 7.036 3.902 1.00 96.62 90 GLN A CA 1
ATOM 691 C C . GLN A 1 90 ? -12.513 7.781 4.096 1.00 96.62 90 GLN A C 1
ATOM 693 O O . GLN A 1 90 ? -12.476 8.952 4.480 1.00 96.62 90 GLN A O 1
ATOM 698 N N . PHE A 1 91 ? -11.432 7.099 3.729 1.00 98.50 91 PHE A N 1
ATOM 699 C CA . PHE A 1 91 ? -10.068 7.553 3.918 1.00 98.50 91 PHE A CA 1
ATOM 700 C C . PHE A 1 91 ? -9.305 7.489 2.602 1.00 98.50 91 PHE A C 1
ATOM 702 O O . PHE A 1 91 ? -9.457 6.548 1.820 1.00 98.50 91 PHE A O 1
ATOM 709 N N . LEU A 1 92 ? -8.463 8.491 2.379 1.00 98.62 92 LEU A N 1
ATOM 710 C CA . LEU A 1 92 ? -7.438 8.473 1.353 1.00 98.62 92 LEU A CA 1
ATOM 711 C C . LEU A 1 92 ? -6.135 8.017 2.001 1.00 98.62 92 LEU A C 1
ATOM 713 O O . LEU A 1 92 ? -5.581 8.711 2.849 1.00 98.62 92 LEU A O 1
ATOM 717 N N . ILE A 1 93 ? -5.653 6.851 1.595 1.00 98.50 93 ILE A N 1
ATOM 718 C CA . ILE A 1 93 ? -4.336 6.346 1.956 1.00 98.50 93 ILE A CA 1
ATOM 719 C C . ILE A 1 93 ? -3.393 6.685 0.812 1.00 98.50 93 ILE A C 1
ATOM 721 O O . ILE A 1 93 ? -3.707 6.427 -0.352 1.00 98.50 93 ILE A O 1
ATOM 725 N N . VAL A 1 94 ? -2.238 7.248 1.145 1.00 98.50 94 VAL A N 1
ATOM 726 C CA . VAL A 1 94 ? -1.186 7.544 0.180 1.00 98.50 94 VAL A CA 1
ATOM 727 C C . VAL A 1 94 ? 0.104 6.867 0.614 1.00 98.50 94 VAL A C 1
ATOM 729 O O . VAL A 1 94 ? 0.545 7.043 1.749 1.00 98.50 94 VAL A O 1
ATOM 732 N N . MET A 1 95 ? 0.688 6.081 -0.287 1.00 98.25 95 MET A N 1
ATOM 733 C CA . MET A 1 95 ? 1.975 5.420 -0.096 1.00 98.25 95 MET A CA 1
ATOM 734 C C . MET A 1 95 ? 2.952 5.907 -1.162 1.00 98.25 95 MET A C 1
ATOM 736 O O . MET A 1 95 ? 2.663 5.781 -2.351 1.00 98.25 95 MET A O 1
ATOM 740 N N . SER A 1 96 ? 4.100 6.426 -0.742 1.00 98.19 96 SER A N 1
ATOM 741 C CA . SER A 1 96 ? 5.204 6.783 -1.636 1.00 98.19 96 SER A CA 1
ATOM 742 C C . SER A 1 96 ? 6.174 5.611 -1.665 1.00 98.19 96 SER A C 1
ATOM 744 O O . SER A 1 96 ? 6.755 5.269 -0.633 1.00 98.19 96 SER A O 1
ATOM 746 N N . VAL A 1 97 ? 6.299 4.955 -2.816 1.00 98.31 97 VAL A N 1
ATOM 747 C CA . VAL A 1 97 ? 7.054 3.707 -2.955 1.00 98.31 97 VAL A CA 1
ATOM 748 C C . VAL A 1 97 ? 7.939 3.760 -4.185 1.00 98.31 97 VAL A C 1
ATOM 750 O O . VAL A 1 97 ? 7.496 4.135 -5.268 1.00 98.31 97 VAL A O 1
ATOM 753 N N . ASP A 1 98 ? 9.184 3.342 -4.037 1.00 98.12 98 ASP A N 1
ATOM 754 C CA . ASP A 1 98 ? 10.122 3.281 -5.140 1.00 98.12 98 ASP A CA 1
ATOM 755 C C . ASP A 1 98 ? 9.815 2.121 -6.093 1.00 98.12 98 ASP A C 1
ATOM 757 O O . ASP A 1 98 ? 9.423 1.013 -5.712 1.00 98.12 98 ASP A O 1
ATOM 761 N N . ALA A 1 99 ? 10.027 2.399 -7.373 1.00 98.19 99 ALA A N 1
ATOM 762 C CA . ALA A 1 99 ? 10.158 1.426 -8.433 1.00 98.19 99 ALA A CA 1
ATOM 763 C C . ALA A 1 99 ? 11.589 1.491 -8.970 1.00 98.19 99 ALA A C 1
ATOM 765 O O . ALA A 1 99 ? 12.040 2.552 -9.413 1.00 98.19 99 ALA A O 1
ATOM 766 N N . VAL A 1 100 ? 12.291 0.365 -8.941 1.00 97.75 100 VAL A N 1
ATOM 767 C CA . VAL A 1 100 ? 13.647 0.219 -9.467 1.00 97.75 100 VAL A CA 1
ATOM 768 C C . VAL A 1 100 ? 13.614 -0.745 -10.646 1.00 97.75 100 VAL A C 1
ATOM 770 O O . VAL A 1 100 ? 13.126 -1.875 -10.545 1.00 97.75 100 VAL A O 1
ATOM 773 N N . ASP A 1 101 ? 14.097 -0.276 -11.796 1.00 95.88 101 ASP A N 1
ATOM 774 C CA . ASP A 1 101 ? 14.179 -1.087 -13.008 1.00 95.88 101 ASP A CA 1
ATOM 775 C C . ASP A 1 101 ? 15.451 -1.956 -13.053 1.00 95.88 101 ASP A C 1
ATOM 777 O O . ASP A 1 101 ? 16.315 -1.911 -12.177 1.00 95.88 101 ASP A O 1
ATOM 781 N N . ALA A 1 102 ? 15.591 -2.760 -14.110 1.00 95.00 102 ALA A N 1
ATOM 782 C CA . ALA A 1 102 ? 16.745 -3.645 -14.279 1.00 95.00 102 ALA A CA 1
ATOM 783 C C . ALA A 1 102 ? 18.091 -2.906 -14.441 1.00 95.00 102 ALA A C 1
ATOM 785 O O . ALA A 1 102 ? 19.142 -3.521 -14.264 1.00 95.00 102 ALA A O 1
ATOM 786 N N . ALA A 1 103 ? 18.076 -1.617 -14.794 1.00 96.44 103 ALA A N 1
ATOM 787 C CA . ALA A 1 103 ? 19.265 -0.774 -14.876 1.00 96.44 103 ALA A CA 1
ATOM 788 C C . ALA A 1 103 ? 19.582 -0.075 -13.539 1.00 96.44 103 ALA A C 1
ATOM 790 O O . ALA A 1 103 ? 20.603 0.607 -13.436 1.00 96.44 103 ALA A O 1
ATOM 791 N N . GLY A 1 104 ? 18.733 -0.248 -12.521 1.00 95.19 104 GLY A N 1
ATOM 792 C CA . GLY A 1 104 ? 18.847 0.421 -11.230 1.00 95.19 104 GLY A CA 1
ATOM 793 C C . GLY A 1 104 ? 18.283 1.843 -11.231 1.00 95.19 104 GLY A C 1
ATOM 794 O O . GLY A 1 104 ? 18.554 2.600 -10.298 1.00 95.19 104 GLY A O 1
ATOM 795 N N . ALA A 1 105 ? 17.533 2.247 -12.262 1.00 96.56 105 ALA A N 1
ATOM 796 C CA . ALA A 1 105 ? 16.913 3.563 -12.292 1.00 96.56 105 ALA A CA 1
ATOM 797 C C . ALA A 1 105 ? 15.701 3.595 -11.354 1.00 96.56 105 ALA A C 1
ATOM 799 O O . ALA A 1 105 ? 14.785 2.779 -11.467 1.00 96.56 105 ALA A O 1
ATOM 800 N N . ARG A 1 106 ? 15.704 4.567 -10.437 1.00 97.50 106 ARG A N 1
ATOM 801 C CA . ARG A 1 106 ? 14.648 4.790 -9.446 1.00 97.50 106 ARG A CA 1
ATOM 802 C C . ARG A 1 106 ? 13.583 5.740 -9.987 1.00 97.50 106 ARG A C 1
ATOM 804 O O . ARG A 1 106 ? 13.900 6.857 -10.397 1.00 97.50 106 ARG A O 1
ATOM 811 N N . THR A 1 107 ? 12.323 5.339 -9.872 1.00 98.25 107 THR A N 1
AT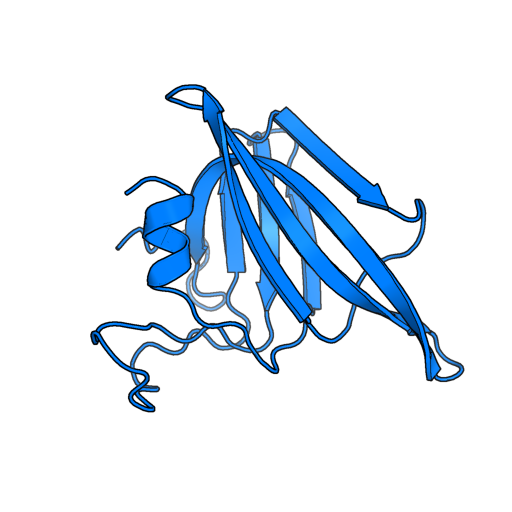OM 812 C CA . THR A 1 107 ? 11.149 6.210 -10.002 1.00 98.25 107 THR A CA 1
ATOM 813 C C . THR A 1 107 ? 10.294 6.085 -8.749 1.00 98.25 107 THR A C 1
ATOM 815 O O . THR A 1 107 ? 9.894 4.983 -8.397 1.00 98.25 107 THR A O 1
ATOM 818 N N . GLU A 1 108 ? 9.989 7.195 -8.083 1.00 98.38 108 GLU A N 1
ATOM 819 C CA . GLU A 1 108 ? 9.040 7.179 -6.967 1.00 98.38 108 GLU A CA 1
ATOM 820 C C . GLU A 1 108 ? 7.606 7.137 -7.505 1.00 98.38 108 GLU A C 1
ATOM 822 O O . GLU A 1 108 ? 7.236 7.922 -8.383 1.00 98.38 108 GLU A O 1
ATOM 827 N N . VAL A 1 109 ? 6.813 6.202 -6.989 1.00 98.50 109 VAL A N 1
ATOM 828 C CA . VAL A 1 109 ? 5.416 5.983 -7.350 1.00 98.50 109 VAL A CA 1
ATOM 829 C C . VAL A 1 109 ? 4.538 6.278 -6.146 1.00 98.50 109 VAL A C 1
ATOM 831 O O . VAL A 1 109 ? 4.662 5.661 -5.090 1.00 98.50 109 VAL A O 1
ATOM 834 N N . GLU A 1 110 ? 3.599 7.196 -6.326 1.00 98.56 110 GLU A N 1
ATOM 835 C CA . GLU A 1 110 ? 2.567 7.477 -5.345 1.00 98.56 110 GLU A CA 1
ATOM 836 C C . GLU A 1 110 ? 1.353 6.574 -5.606 1.00 98.56 110 GLU A C 1
ATOM 838 O O . GLU A 1 110 ? 0.657 6.704 -6.620 1.00 98.56 110 GLU A O 1
ATOM 843 N N . ILE A 1 111 ? 1.106 5.644 -4.686 1.00 98.56 111 ILE A N 1
ATOM 844 C CA . ILE A 1 111 ? -0.076 4.783 -4.658 1.00 98.56 111 ILE A CA 1
ATOM 845 C C . ILE A 1 111 ? -1.133 5.485 -3.810 1.00 98.56 111 ILE A C 1
ATOM 847 O O . ILE A 1 111 ? -0.957 5.658 -2.605 1.00 98.56 111 ILE A O 1
ATOM 851 N N . ARG A 1 112 ? -2.248 5.879 -4.423 1.00 98.69 112 ARG A N 1
ATOM 852 C CA . ARG A 1 112 ? -3.393 6.474 -3.722 1.00 98.69 112 ARG A CA 1
ATOM 853 C C . ARG A 1 112 ? -4.539 5.484 -3.687 1.00 98.69 112 ARG A C 1
ATOM 855 O O . ARG A 1 112 ? -4.972 5.027 -4.743 1.00 98.69 112 ARG A O 1
ATOM 862 N N . ILE A 1 113 ? -5.040 5.176 -2.499 1.00 98.69 113 ILE A N 1
ATOM 863 C CA . ILE A 1 113 ? -6.105 4.199 -2.277 1.00 98.69 113 ILE A CA 1
ATOM 864 C C . ILE A 1 113 ? -7.211 4.882 -1.486 1.00 98.69 113 ILE A C 1
ATOM 866 O O . ILE A 1 113 ? -6.988 5.365 -0.380 1.00 98.69 113 ILE A O 1
ATOM 870 N N . MET A 1 114 ? -8.414 4.910 -2.047 1.00 98.56 114 MET A N 1
ATOM 871 C CA . MET A 1 114 ? -9.599 5.387 -1.349 1.00 98.56 114 MET A CA 1
ATOM 872 C C . MET A 1 114 ? -10.339 4.182 -0.770 1.00 98.56 114 MET A C 1
ATOM 874 O O . MET A 1 114 ? -10.877 3.377 -1.533 1.00 98.56 114 MET A O 1
ATOM 878 N N . ALA A 1 115 ? -10.340 4.039 0.555 1.00 98.44 115 ALA A N 1
ATOM 879 C CA . ALA A 1 115 ? -10.824 2.847 1.254 1.00 98.44 115 ALA A CA 1
ATOM 880 C C . ALA A 1 115 ? -11.594 3.188 2.537 1.00 98.44 115 ALA A C 1
ATOM 882 O O . ALA A 1 115 ? -11.471 4.288 3.077 1.00 98.44 115 ALA A O 1
ATOM 883 N N . ALA A 1 116 ? -12.370 2.224 3.034 1.00 97.94 116 ALA A N 1
ATOM 884 C CA . ALA A 1 116 ? -13.114 2.356 4.286 1.00 97.94 116 ALA A CA 1
ATOM 885 C C . ALA A 1 116 ? -12.298 1.895 5.505 1.00 97.94 116 ALA A C 1
ATOM 887 O O . ALA A 1 116 ? -12.426 2.453 6.593 1.00 97.94 116 ALA A O 1
ATOM 888 N N . SER A 1 117 ? -11.447 0.875 5.341 1.00 97.50 117 SER A N 1
ATOM 889 C CA . SER A 1 117 ? -10.667 0.315 6.449 1.00 97.50 117 SER A CA 1
ATOM 890 C C . SER A 1 117 ? -9.252 -0.100 6.042 1.00 97.50 117 SER A C 1
ATOM 892 O O . SER A 1 117 ? -8.961 -0.273 4.857 1.00 97.50 117 SER A O 1
ATOM 894 N N . MET A 1 118 ? -8.385 -0.249 7.046 1.00 97.31 118 MET A N 1
ATOM 895 C CA . MET A 1 118 ? -7.005 -0.717 6.931 1.00 97.31 118 MET A CA 1
ATOM 896 C C . MET A 1 118 ? -6.738 -1.727 8.051 1.00 97.31 118 MET A C 1
ATOM 898 O O . MET A 1 118 ? -7.029 -1.449 9.215 1.00 97.31 118 MET A O 1
ATOM 902 N N . VAL A 1 119 ? -6.192 -2.887 7.698 1.00 97.50 119 VAL A N 1
ATOM 903 C CA . VAL A 1 119 ? -5.828 -3.975 8.621 1.00 97.50 119 VAL A CA 1
ATOM 904 C C . VAL A 1 119 ? -4.508 -4.610 8.177 1.00 97.50 119 VAL A C 1
ATOM 906 O O . VAL A 1 119 ? -4.023 -4.323 7.082 1.00 97.50 119 VAL A O 1
ATOM 909 N N . LEU A 1 120 ? -3.919 -5.476 9.004 1.00 97.56 120 LEU A N 1
ATOM 910 C CA . LEU A 1 120 ? -2.788 -6.313 8.592 1.00 97.56 120 LEU A CA 1
ATOM 911 C C . LEU A 1 120 ? -3.226 -7.763 8.360 1.00 97.56 120 LEU A C 1
ATOM 913 O O . LEU A 1 120 ? -4.251 -8.211 8.878 1.00 97.56 120 LEU A O 1
ATOM 917 N N . GLU A 1 121 ? -2.436 -8.502 7.593 1.00 97.50 121 GLU A N 1
ATOM 918 C CA . GLU A 1 121 ? -2.576 -9.946 7.401 1.00 97.50 121 GLU A CA 1
ATOM 919 C C . GLU A 1 121 ? -1.185 -10.591 7.377 1.00 97.50 121 GLU A C 1
ATOM 921 O O . GLU A 1 121 ? -0.273 -10.099 6.707 1.00 97.50 121 GLU A O 1
ATOM 926 N N . ASP A 1 122 ? -1.027 -11.690 8.115 1.00 94.62 122 ASP A N 1
ATOM 927 C CA . ASP A 1 122 ? 0.170 -12.531 8.055 1.00 94.62 122 ASP A CA 1
ATOM 928 C C . ASP A 1 122 ? 0.122 -13.383 6.780 1.00 94.62 122 ASP A C 1
ATOM 930 O O . ASP A 1 122 ? -0.840 -14.119 6.550 1.00 94.62 122 ASP A O 1
ATOM 934 N N . ALA A 1 123 ? 1.168 -13.316 5.956 1.00 92.31 123 ALA A N 1
ATOM 935 C CA . ALA A 1 123 ? 1.250 -14.098 4.724 1.00 92.31 123 ALA A CA 1
ATOM 936 C C . ALA A 1 123 ? 1.256 -15.618 4.962 1.00 92.31 123 ALA A C 1
ATOM 938 O O . ALA A 1 123 ? 0.866 -16.377 4.074 1.00 92.31 123 ALA A O 1
ATOM 939 N N . ASN A 1 124 ? 1.658 -16.069 6.152 1.00 91.50 124 ASN A N 1
ATOM 940 C CA . ASN A 1 124 ? 1.664 -17.482 6.529 1.00 91.50 124 ASN A CA 1
ATOM 941 C C . ASN A 1 124 ? 0.292 -17.975 7.004 1.00 91.50 124 ASN A C 1
ATOM 943 O O . ASN A 1 124 ? 0.073 -19.185 7.085 1.00 91.50 124 ASN A O 1
ATOM 947 N N . ILE A 1 125 ? -0.639 -17.061 7.305 1.00 92.69 125 ILE A N 1
ATOM 948 C CA . ILE A 1 125 ? -1.997 -17.387 7.753 1.00 92.69 125 ILE A CA 1
ATOM 949 C C . ILE A 1 125 ? -3.014 -16.572 6.935 1.00 92.69 125 ILE A C 1
ATOM 951 O O . ILE A 1 125 ? -3.646 -15.649 7.462 1.00 92.69 125 ILE A O 1
ATOM 955 N N . PRO A 1 126 ? -3.200 -16.901 5.639 1.00 87.44 126 PRO A N 1
ATOM 956 C CA . PRO A 1 126 ? -4.076 -16.137 4.763 1.00 87.44 126 PRO A CA 1
ATOM 957 C C . PRO A 1 126 ? -5.497 -16.008 5.317 1.00 87.44 126 PRO A C 1
ATOM 959 O O . PRO A 1 126 ? -6.094 -16.974 5.796 1.00 87.44 126 PRO A O 1
ATOM 962 N N . GLY A 1 127 ? -6.050 -14.801 5.229 1.00 86.75 127 GLY A N 1
ATOM 963 C CA . GLY A 1 127 ? -7.392 -14.473 5.715 1.00 86.75 127 GLY A CA 1
ATOM 964 C C . GLY A 1 127 ? -7.495 -14.142 7.209 1.00 86.75 127 GLY A C 1
ATOM 965 O O . GLY A 1 127 ? -8.530 -13.615 7.625 1.00 86.75 127 GLY A O 1
ATOM 966 N N . LEU A 1 128 ? -6.449 -14.363 8.017 1.00 91.88 128 LEU A N 1
ATOM 967 C CA . LEU A 1 128 ? -6.431 -13.889 9.403 1.00 91.88 128 LEU A CA 1
ATOM 968 C C . LEU A 1 128 ? -6.163 -12.377 9.438 1.00 91.88 128 LEU A C 1
ATOM 970 O O . LEU A 1 128 ? -5.051 -11.917 9.185 1.00 91.88 128 LEU A O 1
ATOM 974 N N . ARG A 1 129 ? -7.198 -11.596 9.765 1.00 93.94 129 ARG A N 1
ATOM 975 C CA . ARG A 1 129 ? -7.116 -10.132 9.859 1.00 93.94 129 ARG A CA 1
ATOM 976 C C . ARG A 1 129 ? -6.632 -9.697 11.240 1.00 93.94 129 ARG A C 1
ATOM 978 O O . ARG A 1 129 ? -7.264 -10.007 12.247 1.00 93.94 129 ARG A O 1
ATOM 985 N N . ILE A 1 130 ? -5.560 -8.914 11.275 1.00 94.00 130 ILE A N 1
ATOM 986 C CA . ILE A 1 130 ? -5.045 -8.261 12.479 1.00 94.00 130 ILE A CA 1
ATOM 987 C C . ILE A 1 130 ? -5.553 -6.821 12.470 1.00 94.00 130 ILE A C 1
ATOM 989 O O . ILE A 1 130 ? -5.111 -5.983 11.682 1.00 94.00 130 ILE A O 1
ATOM 993 N N . THR A 1 131 ? -6.531 -6.551 13.332 1.00 91.81 131 THR A N 1
ATOM 994 C CA . THR A 1 131 ? -7.266 -5.277 13.375 1.00 91.81 131 THR A CA 1
ATOM 995 C C . THR A 1 131 ? -6.853 -4.371 14.536 1.00 91.81 131 THR A C 1
ATOM 997 O O . THR A 1 131 ? -7.397 -3.274 14.663 1.00 91.81 131 THR A O 1
ATOM 1000 N N . GLN A 1 132 ? -5.971 -4.845 15.427 1.00 80.56 132 GLN A N 1
ATOM 1001 C CA . GLN A 1 132 ? -5.555 -4.140 16.643 1.00 80.56 132 GLN A CA 1
ATOM 1002 C C . GLN A 1 132 ? -4.076 -4.303 16.939 1.00 80.56 132 GLN A C 1
ATOM 1004 O O . GLN A 1 132 ? -3.482 -5.388 16.774 1.00 80.56 132 GLN A O 1
#

Secondary structure (DSSP, 8-state):
--HHHHHTTEE-TT-BEEEEEEETTTTEEEEEESEEEE--SSS-----TT-EET-EEEEES--EEEEESTTPPP-SBEEEEEEEEEETTEEEEEEEEEEE-TT--EEEEEEEEEESEEEEE-TTSTT-EE--

Organism: NCBI:txid2682097

pLDDT: mean 94.99, std 5.12, range [76.25, 98.69]

Radius of gyration: 14.24 Å; chains: 1; bounding box: 36×30×39 Å

Foldseek 3Di:
DAPQVVVVQKDQAPKAFADWDQDPVQLKIKTFIQKIHTDPDPDDDPDCPPIQGRKIWMFGQWPDKDKPVPPAGFHTGWPDWHWDDPDPQKIWIWIFGWGQDPVRDIDTIIIIIIGRHIFMDRPVHPPDTHRD